Protein AF-A0A524RU72-F1 (afdb_monomer)

Organism: NCBI:txid2507554

Foldseek 3Di:
DPPPPPPPPQPLVDPVNCQVVAQVVCVVVVHPDRRDDDPPDAQWDWDDDDPDDVCVVVCVVPTFTAGNNDTDDPDD

Sequence (76 aa):
MRFAVPVTHLHPWEPSGLLPFTTAPARLMGLAWDGVLRPGAPADGLLLEASGWTELLGCTPPPRVLRHGAWIGPAT

Mean predicted aligned error: 7.63 Å

Structure (mmCIF, N/CA/C/O backbone):
data_AF-A0A524RU72-F1
#
_entry.id   AF-A0A524RU72-F1
#
loop_
_atom_site.group_PDB
_atom_site.id
_atom_site.type_symbol
_atom_site.label_atom_id
_atom_site.label_alt_id
_atom_site.label_comp_id
_atom_site.label_asym_id
_atom_site.label_entity_id
_atom_site.label_seq_id
_atom_site.pdbx_PDB_ins_code
_atom_site.Cartn_x
_atom_site.Cartn_y
_atom_site.Cartn_z
_atom_site.occupancy
_atom_site.B_iso_or_equiv
_atom_site.auth_seq_id
_atom_site.auth_comp_id
_atom_site.auth_asym_id
_atom_site.auth_atom_id
_atom_site.pdbx_PDB_model_num
ATOM 1 N N . MET A 1 1 ? -3.547 3.307 -23.351 1.00 31.50 1 MET A N 1
ATOM 2 C CA . MET A 1 1 ? -2.769 4.534 -23.074 1.00 31.50 1 MET A CA 1
ATOM 3 C C . MET A 1 1 ? -1.959 4.299 -21.810 1.00 31.50 1 MET A C 1
ATOM 5 O O . MET A 1 1 ? -2.549 4.131 -20.753 1.00 31.50 1 MET A O 1
ATOM 9 N N . ARG A 1 2 ? -0.631 4.193 -21.918 1.00 43.75 2 ARG A N 1
ATOM 10 C CA . ARG A 1 2 ? 0.268 4.172 -20.757 1.00 43.75 2 ARG A CA 1
ATOM 11 C C . ARG A 1 2 ? 0.519 5.631 -20.409 1.00 43.75 2 ARG A C 1
ATOM 13 O O . ARG A 1 2 ? 1.166 6.322 -21.189 1.00 43.75 2 ARG A O 1
ATOM 20 N N . PHE A 1 3 ? -0.043 6.111 -19.302 1.00 42.94 3 PHE A N 1
ATOM 21 C CA . PHE A 1 3 ? 0.353 7.398 -18.738 1.00 42.94 3 PHE A CA 1
ATOM 22 C C . PHE A 1 3 ? 1.806 7.251 -18.285 1.00 42.94 3 PHE A C 1
ATOM 24 O O . PHE A 1 3 ? 2.091 6.819 -17.173 1.00 42.94 3 PHE A O 1
ATOM 31 N N . ALA A 1 4 ? 2.740 7.506 -19.196 1.00 50.28 4 ALA A N 1
ATOM 32 C CA . ALA A 1 4 ? 4.127 7.693 -18.839 1.00 50.28 4 ALA A CA 1
ATOM 33 C C . ALA A 1 4 ? 4.198 9.069 -18.177 1.00 50.28 4 ALA A C 1
ATOM 35 O O . ALA A 1 4 ? 4.304 10.088 -18.856 1.00 50.28 4 ALA A O 1
ATOM 36 N N . VAL A 1 5 ? 4.098 9.101 -16.845 1.00 56.69 5 VAL A N 1
ATOM 37 C CA . VAL A 1 5 ? 4.740 10.183 -16.096 1.00 56.69 5 VAL A CA 1
ATOM 38 C C . VAL A 1 5 ? 6.180 10.207 -16.610 1.00 56.69 5 VAL A C 1
ATOM 40 O O . VAL A 1 5 ? 6.792 9.133 -16.661 1.00 56.69 5 VAL A O 1
ATOM 43 N N . PRO A 1 6 ? 6.714 11.350 -17.068 1.00 52.09 6 PRO A N 1
ATOM 44 C CA . PRO A 1 6 ? 8.113 11.415 -17.442 1.00 52.09 6 PRO A CA 1
ATOM 45 C C . PRO A 1 6 ? 8.919 10.865 -16.262 1.00 52.09 6 PRO A C 1
ATOM 47 O O . PRO A 1 6 ? 8.847 11.408 -15.160 1.00 52.09 6 PRO A O 1
ATOM 50 N N . VAL A 1 7 ? 9.639 9.755 -16.469 1.00 55.44 7 VAL A N 1
ATOM 51 C CA . VAL A 1 7 ? 10.567 9.126 -15.500 1.00 55.44 7 VAL A CA 1
ATOM 52 C C . VAL A 1 7 ? 11.810 10.011 -15.357 1.00 55.44 7 VAL A C 1
ATOM 54 O O . VAL A 1 7 ? 12.955 9.585 -15.390 1.00 55.44 7 VAL A O 1
ATOM 57 N N . THR A 1 8 ? 11.600 11.310 -15.288 1.00 56.25 8 THR A N 1
ATOM 58 C CA . THR A 1 8 ? 12.637 12.313 -15.232 1.00 56.25 8 THR A CA 1
ATOM 59 C C . THR A 1 8 ? 12.391 13.038 -13.923 1.00 56.25 8 THR A C 1
ATOM 61 O O . THR A 1 8 ? 11.424 13.784 -13.802 1.00 56.25 8 THR A O 1
ATOM 64 N N . HIS A 1 9 ? 13.273 12.781 -12.954 1.00 57.94 9 HIS A N 1
ATOM 65 C CA . HIS A 1 9 ? 13.461 13.497 -11.681 1.00 57.94 9 HIS A CA 1
ATOM 66 C C . HIS A 1 9 ? 12.691 13.033 -10.438 1.00 57.94 9 HIS A C 1
ATOM 68 O O . HIS A 1 9 ? 12.916 13.591 -9.369 1.00 57.94 9 HIS A O 1
ATOM 74 N N . LEU A 1 10 ? 11.851 12.000 -10.505 1.00 58.50 10 LEU A N 1
ATOM 75 C CA . LEU A 1 10 ? 11.389 11.355 -9.273 1.00 58.50 10 LEU A CA 1
ATOM 76 C C . LEU A 1 10 ? 12.454 10.356 -8.844 1.00 58.50 10 LEU A C 1
ATOM 78 O O . LEU A 1 10 ? 12.644 9.343 -9.508 1.00 58.50 10 LEU A O 1
ATOM 82 N N . HIS A 1 11 ? 13.157 10.662 -7.759 1.00 67.44 11 HIS A N 1
ATOM 83 C CA . HIS A 1 11 ? 13.985 9.709 -7.035 1.00 67.44 11 HIS A CA 1
ATOM 84 C C . HIS A 1 11 ? 13.048 8.897 -6.146 1.00 67.44 11 HIS A C 1
ATOM 86 O O . HIS A 1 11 ? 12.731 9.337 -5.044 1.00 67.44 11 HIS A O 1
ATOM 92 N N . PRO A 1 12 ? 12.522 7.743 -6.592 1.00 61.38 12 PRO A N 1
ATOM 93 C CA . PRO A 1 12 ? 11.421 7.114 -5.886 1.00 61.38 12 PRO A CA 1
ATOM 94 C C . PRO A 1 12 ? 11.890 6.519 -4.541 1.00 61.38 12 PRO A C 1
ATOM 96 O O . PRO A 1 12 ? 11.083 6.261 -3.654 1.00 61.38 12 PRO A O 1
ATOM 99 N N . TRP A 1 13 ? 13.215 6.363 -4.386 1.00 67.69 13 TRP A N 1
ATOM 100 C CA . TRP A 1 13 ? 13.919 6.004 -3.152 1.00 67.69 13 TRP A CA 1
ATOM 101 C C . TRP A 1 13 ? 13.955 7.118 -2.098 1.00 67.69 13 TRP A C 1
ATOM 103 O O . TRP A 1 13 ? 14.337 6.854 -0.961 1.00 67.69 13 TRP A O 1
ATOM 113 N N . GLU A 1 14 ? 13.576 8.347 -2.444 1.00 73.88 14 GLU A N 1
ATOM 114 C CA . GLU A 1 14 ? 13.357 9.412 -1.470 1.00 73.88 14 GLU A CA 1
ATOM 115 C C . GLU A 1 14 ? 11.920 9.350 -0.928 1.00 73.88 14 GLU A C 1
ATOM 117 O O . GLU A 1 14 ? 11.009 8.930 -1.644 1.00 73.88 14 GLU A O 1
ATOM 122 N N . PRO A 1 15 ? 11.660 9.822 0.306 1.00 64.88 15 PRO A N 1
ATOM 123 C CA . PRO A 1 15 ? 10.316 9.800 0.892 1.00 64.88 15 PRO A CA 1
ATOM 124 C C . PRO A 1 15 ? 9.227 10.456 0.022 1.00 64.88 15 PRO A C 1
ATOM 126 O O . PRO A 1 15 ? 8.070 10.042 0.048 1.00 64.88 15 PRO A O 1
ATOM 129 N N . SER A 1 16 ? 9.586 11.470 -0.771 1.00 73.69 16 SER A N 1
ATOM 130 C CA . SER A 1 16 ? 8.693 12.169 -1.707 1.00 73.69 16 SER A CA 1
ATOM 131 C C . SER A 1 16 ? 8.417 11.384 -2.990 1.00 73.69 16 SER A C 1
ATOM 133 O O . SER A 1 16 ? 7.428 11.632 -3.680 1.00 73.69 16 SER A O 1
ATOM 135 N N . GLY A 1 17 ? 9.279 10.432 -3.317 1.00 78.44 17 GLY A N 1
ATOM 136 C CA . GLY A 1 17 ? 9.291 9.748 -4.592 1.00 78.44 17 GLY A CA 1
ATOM 137 C C . GLY A 1 17 ? 8.178 8.709 -4.767 1.00 78.44 17 GLY A C 1
ATOM 138 O O . GLY A 1 17 ? 7.798 8.408 -5.898 1.00 78.44 17 GLY A O 1
ATOM 139 N N . LEU A 1 18 ? 7.591 8.229 -3.665 1.00 81.69 18 LEU A N 1
ATOM 140 C CA . LEU A 1 18 ? 6.400 7.368 -3.669 1.00 81.69 18 LEU A CA 1
ATOM 141 C C . LEU A 1 18 ? 5.072 8.137 -3.681 1.00 81.69 18 LEU A C 1
ATOM 143 O O . LEU A 1 18 ? 4.049 7.564 -4.060 1.00 81.69 18 LEU A O 1
ATOM 147 N N . LEU A 1 19 ? 5.070 9.430 -3.329 1.00 87.44 19 LEU A N 1
ATOM 148 C CA . LEU A 1 19 ? 3.853 10.254 -3.287 1.00 87.44 19 LEU A CA 1
ATOM 149 C C . LEU A 1 19 ? 3.007 10.178 -4.572 1.00 87.44 19 LEU A C 1
ATOM 151 O O . LEU A 1 19 ? 1.784 10.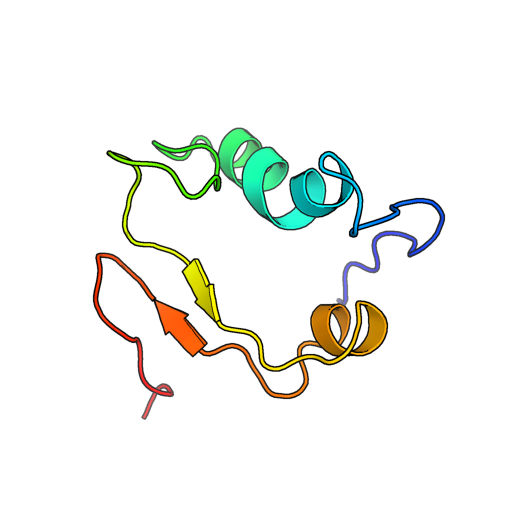109 -4.442 1.00 87.44 19 LEU A O 1
ATOM 155 N N . PRO A 1 20 ? 3.585 10.156 -5.794 1.00 86.12 20 PRO A N 1
ATOM 156 C CA . PRO A 1 20 ? 2.805 10.068 -7.030 1.00 86.12 20 PRO A CA 1
ATOM 157 C C . PRO A 1 20 ? 2.031 8.754 -7.188 1.00 86.12 20 PRO A C 1
ATOM 159 O O . PRO A 1 20 ? 1.062 8.709 -7.941 1.00 86.12 20 PRO A O 1
ATOM 162 N N . PHE A 1 21 ? 2.441 7.696 -6.484 1.00 84.31 21 PHE A N 1
ATOM 163 C CA . PHE A 1 21 ? 1.861 6.357 -6.590 1.00 84.31 21 PHE A CA 1
ATOM 164 C C . PHE A 1 21 ? 0.920 6.019 -5.428 1.00 84.31 21 PHE A C 1
ATOM 166 O O . PHE A 1 21 ? 0.099 5.115 -5.561 1.00 84.31 21 PHE A O 1
ATOM 173 N N . THR A 1 22 ? 1.008 6.743 -4.307 1.00 89.50 22 THR A N 1
ATOM 174 C CA . THR A 1 22 ? 0.205 6.478 -3.104 1.00 89.50 22 THR A CA 1
ATOM 175 C C . THR A 1 22 ? -0.605 7.699 -2.666 1.00 89.50 22 THR A C 1
ATOM 177 O O . THR A 1 22 ? -1.823 7.743 -2.842 1.00 89.50 22 THR A O 1
ATOM 180 N N . THR A 1 23 ? 0.050 8.730 -2.135 1.00 91.75 23 THR A N 1
ATOM 181 C CA . THR A 1 23 ? -0.618 9.854 -1.465 1.00 91.75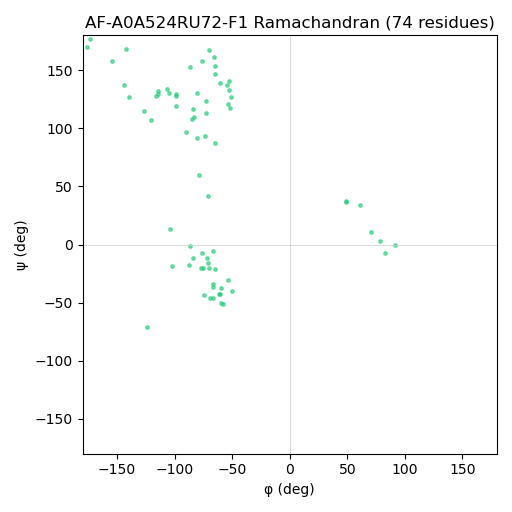 23 THR A CA 1
ATOM 182 C C . THR A 1 23 ? -1.317 10.821 -2.406 1.00 91.75 23 THR A C 1
ATOM 184 O O . THR A 1 23 ? -2.439 11.244 -2.123 1.00 91.75 23 THR A O 1
ATOM 187 N N . ALA A 1 24 ? -0.688 11.189 -3.521 1.00 91.75 24 ALA A N 1
ATOM 188 C CA . ALA A 1 24 ? -1.295 12.077 -4.505 1.00 91.75 24 ALA A CA 1
ATOM 189 C C . ALA A 1 24 ? -2.603 11.500 -5.086 1.00 91.75 24 ALA A C 1
ATOM 191 O O . ALA A 1 24 ? -3.614 12.205 -5.025 1.00 91.75 24 ALA A O 1
ATOM 192 N N . PRO A 1 25 ? -2.656 10.240 -5.572 1.00 90.62 25 PRO A N 1
ATOM 193 C CA . PRO A 1 25 ? -3.907 9.672 -6.068 1.00 90.62 25 PRO A CA 1
ATOM 194 C C . PRO A 1 25 ? -4.943 9.468 -4.957 1.00 90.62 25 PRO A C 1
ATOM 196 O O . PRO A 1 25 ? -6.121 9.730 -5.189 1.00 90.62 25 PRO A O 1
ATOM 199 N N . ALA A 1 26 ? -4.539 9.079 -3.742 1.00 92.75 26 ALA A N 1
ATOM 200 C CA . ALA A 1 26 ? -5.471 8.932 -2.624 1.00 92.75 26 ALA A CA 1
ATOM 201 C C . ALA A 1 26 ? -6.183 10.253 -2.282 1.00 92.75 26 ALA A C 1
ATOM 203 O O . ALA A 1 26 ? -7.404 10.278 -2.114 1.00 92.75 26 ALA A O 1
ATOM 204 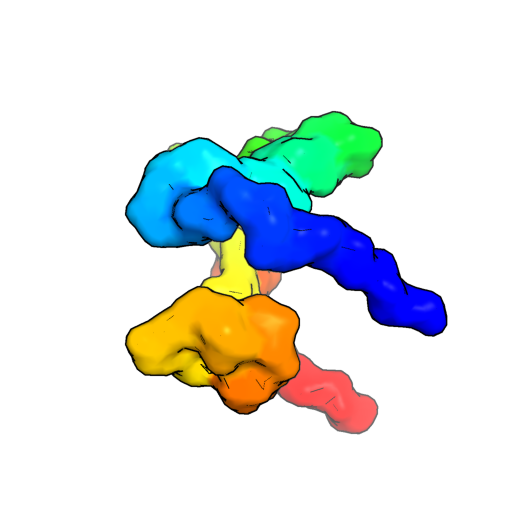N N . ARG A 1 27 ? -5.437 11.367 -2.270 1.00 92.75 27 ARG A N 1
ATOM 205 C CA . ARG A 1 27 ? -5.993 12.717 -2.088 1.00 92.75 27 ARG A CA 1
ATOM 206 C C . ARG A 1 27 ? -6.873 13.143 -3.258 1.00 92.75 27 ARG A C 1
ATOM 208 O O . ARG A 1 27 ? -7.963 13.652 -3.027 1.00 92.75 27 ARG A O 1
ATOM 215 N N . LEU A 1 28 ? -6.418 12.922 -4.493 1.00 94.62 28 LEU A N 1
ATOM 216 C CA . LEU A 1 28 ? -7.169 13.275 -5.702 1.00 94.62 28 LEU A CA 1
ATOM 217 C C . LEU A 1 28 ? -8.529 12.565 -5.762 1.00 94.62 28 LEU A C 1
ATOM 219 O O . LEU A 1 28 ? -9.511 13.156 -6.196 1.00 94.62 28 LEU A O 1
ATOM 223 N N . MET A 1 29 ? -8.587 11.312 -5.305 1.00 93.62 29 MET A N 1
ATOM 224 C CA . MET A 1 29 ? -9.811 10.506 -5.268 1.00 93.62 29 MET A CA 1
ATOM 225 C C . MET A 1 29 ? -10.649 10.708 -3.996 1.00 93.62 29 MET A C 1
ATOM 227 O O . MET A 1 29 ? -11.696 10.080 -3.866 1.00 93.62 29 MET A O 1
ATOM 231 N N . GLY A 1 30 ? -10.207 11.542 -3.049 1.00 93.25 30 GLY A N 1
ATOM 232 C CA . GLY A 1 30 ? -10.913 11.753 -1.783 1.00 93.25 30 GLY A CA 1
ATOM 233 C C . GLY A 1 30 ? -11.045 10.483 -0.934 1.00 93.25 30 GLY A C 1
ATOM 234 O O . GLY A 1 30 ? -12.067 10.291 -0.277 1.00 93.25 30 GLY A O 1
ATOM 235 N N . LEU A 1 31 ? -10.047 9.590 -0.969 1.00 90.88 31 LEU A N 1
ATOM 236 C CA . LEU A 1 31 ? -10.066 8.375 -0.156 1.00 90.88 31 LEU A CA 1
ATOM 237 C C . LEU A 1 31 ? -10.003 8.713 1.340 1.00 90.88 31 LEU A C 1
ATOM 239 O O . LEU A 1 31 ? -9.413 9.708 1.753 1.00 90.88 31 LEU A O 1
ATOM 243 N N . ALA A 1 32 ? -10.543 7.818 2.171 1.00 88.62 32 ALA A N 1
ATOM 244 C CA . ALA A 1 32 ? -10.516 7.951 3.630 1.00 88.62 32 ALA A CA 1
ATOM 245 C C . ALA A 1 32 ? -9.102 7.857 4.250 1.00 88.62 32 ALA A C 1
ATOM 247 O O . ALA A 1 32 ? -8.941 8.042 5.455 1.00 88.62 32 ALA A O 1
ATOM 248 N N . TRP A 1 33 ? -8.080 7.550 3.449 1.00 91.25 33 TRP A N 1
ATOM 249 C CA . TRP A 1 33 ? -6.689 7.432 3.875 1.00 91.25 33 TRP A CA 1
ATOM 250 C C . TRP A 1 33 ? -5.743 7.987 2.806 1.00 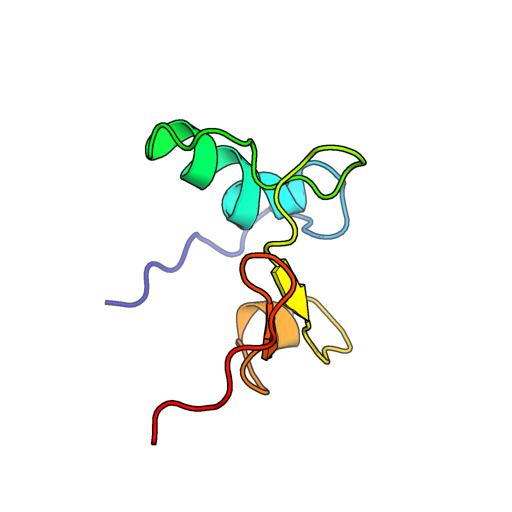91.25 33 TRP A C 1
ATOM 252 O O . TRP A 1 33 ? -6.153 8.265 1.683 1.00 91.25 33 TRP A O 1
ATOM 262 N N . ASP A 1 34 ? -4.473 8.159 3.160 1.00 91.31 34 ASP A N 1
ATOM 263 C CA . ASP A 1 34 ? -3.456 8.882 2.388 1.00 91.31 34 ASP A CA 1
ATOM 264 C C . ASP A 1 34 ? -2.457 7.966 1.661 1.00 91.31 34 ASP A C 1
ATOM 266 O O . ASP A 1 34 ? -1.417 8.433 1.193 1.00 91.31 34 ASP A O 1
ATOM 270 N N . GLY A 1 35 ? -2.745 6.665 1.569 1.00 90.56 35 GLY A N 1
ATOM 271 C CA . GLY A 1 35 ? -1.864 5.691 0.923 1.00 90.56 35 GLY A CA 1
ATOM 272 C C . GLY A 1 35 ? -0.569 5.394 1.693 1.00 90.56 35 GLY A C 1
ATOM 273 O O . GLY A 1 35 ? 0.328 4.766 1.132 1.00 90.56 35 GLY A O 1
ATOM 274 N N . VAL A 1 36 ? -0.437 5.850 2.946 1.00 90.62 36 VAL A N 1
ATOM 275 C CA . VAL A 1 36 ? 0.740 5.603 3.793 1.00 90.62 36 VAL A CA 1
ATOM 276 C C . VAL A 1 36 ? 0.469 4.455 4.761 1.00 90.62 36 VAL A C 1
ATOM 278 O O . VAL A 1 36 ? -0.519 4.454 5.496 1.00 90.62 36 VAL A O 1
ATOM 281 N N . LEU A 1 37 ? 1.388 3.488 4.805 1.00 90.25 37 LEU A N 1
ATOM 282 C CA . LEU A 1 37 ? 1.334 2.389 5.767 1.00 90.25 37 LEU A CA 1
ATOM 283 C C . LEU A 1 37 ? 1.694 2.897 7.167 1.00 90.25 37 LEU A C 1
ATOM 285 O O . LEU A 1 37 ? 2.830 3.285 7.433 1.00 90.25 37 LEU A O 1
ATOM 289 N N . ARG A 1 38 ? 0.713 2.888 8.071 1.00 91.25 38 ARG A N 1
ATOM 290 C CA . ARG A 1 38 ? 0.869 3.274 9.479 1.00 91.25 38 ARG A CA 1
ATOM 291 C C . ARG A 1 38 ? -0.186 2.591 10.354 1.00 91.25 38 ARG A C 1
ATOM 293 O O . ARG A 1 38 ? -1.245 2.226 9.840 1.00 91.25 38 ARG A O 1
ATOM 300 N N . PRO A 1 39 ? 0.041 2.456 11.673 1.00 93.69 39 PRO A N 1
ATOM 301 C CA . PRO A 1 39 ? -0.986 1.966 12.587 1.00 93.69 39 PRO A CA 1
ATOM 302 C C . PRO A 1 39 ? -2.297 2.756 12.453 1.00 93.69 39 PRO A C 1
ATOM 304 O O . PRO A 1 39 ? -2.292 3.988 12.406 1.00 93.69 39 PRO A O 1
ATOM 307 N N . GLY A 1 40 ? -3.416 2.033 12.367 1.00 91.62 40 GLY A N 1
ATOM 308 C CA . GLY A 1 40 ? -4.756 2.601 12.187 1.00 91.62 40 GLY A CA 1
ATOM 309 C C . GLY A 1 40 ? -5.142 2.944 10.742 1.00 91.62 40 GLY A C 1
ATOM 310 O O . GLY A 1 40 ? -6.302 3.274 10.508 1.00 91.62 40 GLY A O 1
ATOM 311 N N . ALA A 1 41 ? -4.224 2.856 9.772 1.00 92.31 41 ALA A N 1
ATOM 312 C CA . ALA A 1 41 ? -4.578 2.917 8.354 1.00 92.31 41 ALA A CA 1
ATOM 313 C C . ALA A 1 41 ? -5.203 1.586 7.881 1.00 92.31 41 ALA A C 1
ATOM 315 O O . ALA A 1 41 ? -4.970 0.545 8.507 1.00 92.31 41 ALA A O 1
ATOM 316 N N . PRO A 1 42 ? -5.978 1.589 6.779 1.00 92.88 42 PRO A N 1
ATOM 317 C CA . PRO A 1 42 ? -6.427 0.357 6.141 1.00 92.88 42 PRO A CA 1
ATOM 318 C C . PRO A 1 42 ? -5.252 -0.577 5.839 1.00 92.88 42 PRO A C 1
ATOM 320 O O . PRO A 1 42 ? -4.188 -0.134 5.408 1.00 92.88 42 PRO A O 1
ATOM 323 N N . ALA A 1 43 ? -5.459 -1.880 6.033 1.00 94.19 43 ALA A N 1
ATOM 324 C CA . ALA A 1 43 ? -4.498 -2.914 5.655 1.00 94.19 43 ALA A CA 1
ATOM 325 C C . ALA A 1 43 ? -4.569 -3.193 4.141 1.00 94.19 43 ALA A C 1
ATOM 327 O O . ALA A 1 43 ? -4.873 -4.309 3.714 1.00 94.19 43 ALA A O 1
ATOM 328 N N . ASP A 1 44 ? -4.318 -2.146 3.357 1.00 93.31 44 ASP A N 1
ATOM 329 C CA . ASP A 1 44 ? -4.333 -2.132 1.898 1.00 93.31 44 ASP A CA 1
ATOM 330 C C . ASP A 1 44 ? -2.911 -1.867 1.393 1.00 93.31 44 ASP A C 1
ATOM 332 O O . ASP A 1 44 ? -2.234 -0.953 1.866 1.00 93.31 44 ASP A O 1
ATOM 336 N N . GLY A 1 45 ? -2.434 -2.654 0.431 1.00 91.81 45 GLY A N 1
ATOM 337 C CA . GLY A 1 45 ? -1.072 -2.500 -0.067 1.00 91.81 45 GLY A CA 1
ATOM 338 C C . GLY A 1 45 ? -0.721 -3.411 -1.233 1.00 91.81 45 GLY A C 1
ATOM 339 O O . GLY A 1 45 ? -1.459 -4.329 -1.586 1.00 91.81 45 GLY A O 1
ATOM 340 N N . LEU A 1 46 ? 0.439 -3.143 -1.826 1.00 89.94 46 LEU A N 1
ATOM 341 C CA . LEU A 1 46 ? 1.046 -3.975 -2.857 1.00 89.94 46 LEU A CA 1
ATOM 342 C C . LEU A 1 46 ? 2.349 -4.554 -2.314 1.00 89.94 46 LEU A C 1
ATOM 344 O O . LEU A 1 46 ? 3.191 -3.812 -1.811 1.00 89.94 46 LEU A O 1
ATOM 348 N N . LEU A 1 47 ? 2.520 -5.866 -2.443 1.00 90.81 47 LEU A N 1
ATOM 349 C CA . LEU A 1 47 ? 3.806 -6.523 -2.253 1.00 90.81 47 LEU A CA 1
ATOM 350 C C . LEU A 1 47 ? 4.428 -6.755 -3.630 1.00 90.81 47 LEU A C 1
ATOM 352 O O . LEU A 1 47 ? 3.840 -7.427 -4.481 1.00 90.81 47 LEU A O 1
ATOM 356 N N . LEU A 1 48 ? 5.599 -6.163 -3.834 1.00 87.75 48 LEU A N 1
ATOM 357 C CA . LEU A 1 48 ? 6.352 -6.187 -5.082 1.00 87.75 48 LEU A CA 1
ATOM 358 C C . LEU A 1 48 ? 7.670 -6.920 -4.832 1.00 87.75 48 LEU A C 1
ATOM 360 O O . LEU A 1 48 ? 8.408 -6.555 -3.921 1.00 87.75 48 LEU A O 1
ATOM 364 N N . GLU A 1 49 ? 7.966 -7.916 -5.658 1.00 86.62 49 GLU A N 1
ATOM 365 C CA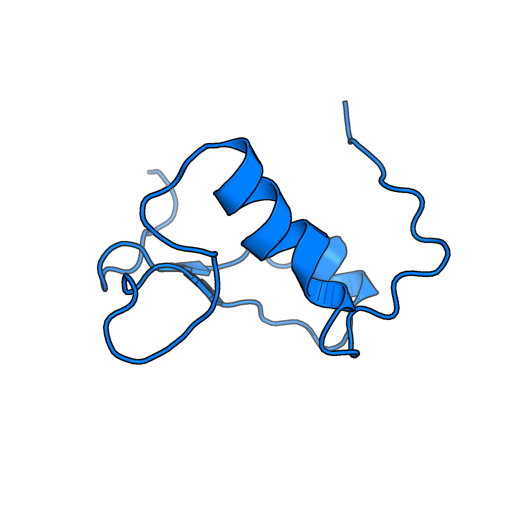 . GLU A 1 49 ? 9.291 -8.531 -5.727 1.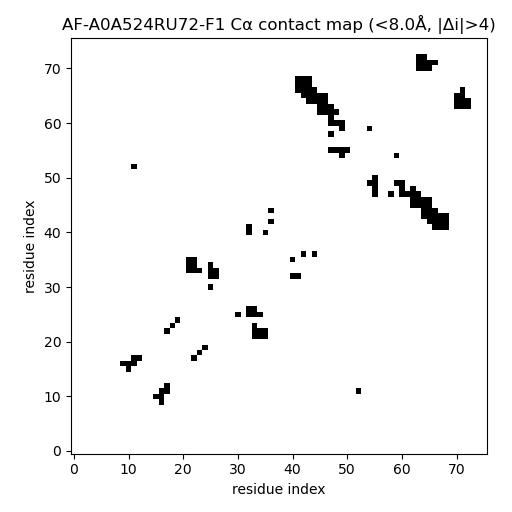00 86.62 49 GLU A CA 1
ATOM 366 C C . GLU A 1 49 ? 10.083 -7.753 -6.778 1.00 86.62 49 GLU A C 1
ATOM 368 O O . GLU A 1 49 ? 9.885 -7.960 -7.970 1.00 86.62 49 GLU A O 1
ATOM 373 N N . ALA A 1 50 ? 10.899 -6.790 -6.357 1.00 84.50 50 ALA A N 1
ATOM 374 C CA . ALA A 1 50 ? 11.709 -6.001 -7.277 1.00 84.50 50 ALA A CA 1
ATOM 375 C C . ALA A 1 50 ? 13.065 -5.665 -6.656 1.00 84.50 50 ALA A C 1
ATOM 377 O O . ALA A 1 50 ? 13.160 -5.267 -5.495 1.00 84.50 50 ALA A O 1
ATOM 378 N N . SER A 1 51 ? 14.114 -5.777 -7.462 1.00 83.38 51 SER A N 1
ATOM 379 C CA . SER A 1 51 ? 15.491 -5.419 -7.110 1.00 83.38 51 SER A CA 1
ATOM 380 C C . SER A 1 51 ? 15.792 -3.926 -7.292 1.00 83.38 51 SER A C 1
ATOM 382 O O . SER A 1 51 ? 16.820 -3.430 -6.830 1.00 83.38 51 SER A O 1
ATOM 384 N N . GLY A 1 52 ? 14.890 -3.186 -7.946 1.00 79.19 52 GLY A N 1
ATOM 385 C CA . GLY A 1 52 ? 15.032 -1.754 -8.175 1.00 79.19 52 GLY A CA 1
ATOM 386 C C . GLY A 1 52 ? 13.805 -1.100 -8.813 1.00 79.19 52 GLY A C 1
ATOM 387 O O . GLY A 1 52 ? 12.829 -1.750 -9.183 1.00 79.19 52 GLY A O 1
ATOM 388 N N . TRP A 1 53 ? 13.870 0.222 -8.974 1.00 77.81 53 TRP A N 1
ATOM 389 C CA . TRP A 1 53 ? 12.741 1.042 -9.429 1.00 77.81 53 TRP A CA 1
ATOM 390 C C . TRP A 1 53 ? 12.301 0.784 -10.861 1.00 77.81 53 TRP A C 1
ATOM 392 O O . TRP A 1 53 ? 11.112 0.858 -11.147 1.00 77.81 53 TRP A O 1
ATOM 402 N N . THR A 1 54 ? 13.230 0.460 -11.757 1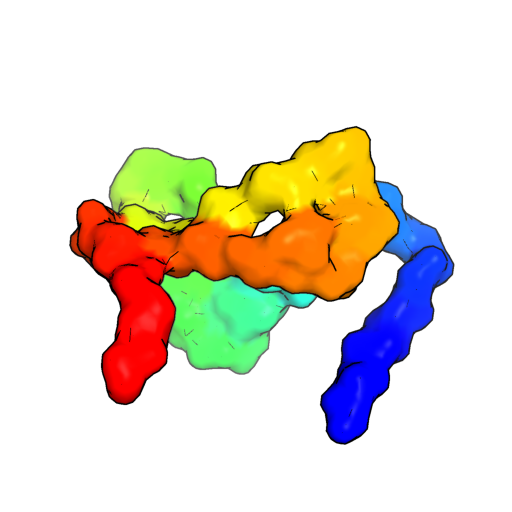.00 80.31 54 THR A N 1
ATOM 403 C CA . THR A 1 54 ? 12.893 0.109 -13.142 1.00 80.31 54 THR A CA 1
ATOM 404 C C . THR A 1 54 ? 12.012 -1.138 -13.197 1.00 80.31 54 THR A C 1
ATOM 406 O O . THR A 1 54 ? 11.028 -1.159 -13.930 1.00 80.31 54 THR A O 1
ATOM 409 N N . GLU A 1 55 ? 12.340 -2.152 -12.394 1.00 81.19 55 GLU A N 1
ATOM 410 C CA . GLU A 1 55 ? 11.576 -3.398 -12.287 1.00 81.19 55 GLU A CA 1
ATOM 411 C C . GLU A 1 55 ? 10.216 -3.153 -11.616 1.00 81.19 55 GLU A C 1
ATOM 413 O O . GLU A 1 55 ? 9.176 -3.529 -12.158 1.00 81.19 55 GLU A O 1
ATOM 418 N N . LEU A 1 56 ? 10.211 -2.397 -10.511 1.00 81.56 56 LEU A N 1
ATOM 419 C CA . LEU A 1 56 ? 9.001 -2.013 -9.782 1.00 81.56 56 LEU A CA 1
ATOM 420 C C . LEU A 1 56 ? 8.010 -1.240 -10.665 1.00 81.56 56 LEU A C 1
ATOM 422 O O . LEU A 1 56 ? 6.840 -1.608 -10.750 1.00 81.56 56 LEU 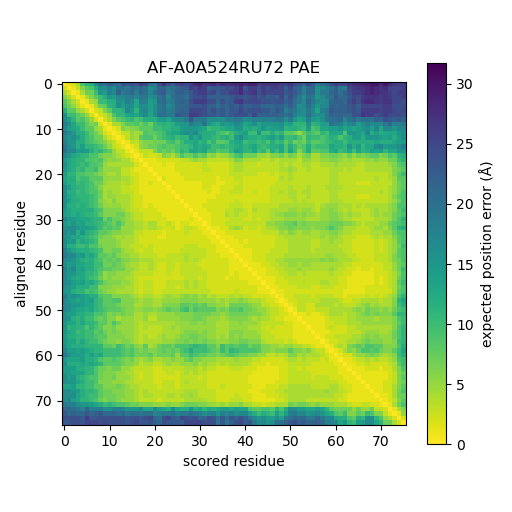A O 1
ATOM 426 N N . LEU A 1 57 ? 8.467 -0.187 -11.350 1.00 82.50 57 LEU A N 1
ATOM 427 C CA . LEU A 1 57 ? 7.635 0.626 -12.249 1.00 82.50 57 LEU A CA 1
ATOM 428 C C . LEU A 1 57 ? 7.239 -0.131 -13.524 1.00 82.50 57 LEU A C 1
ATOM 430 O O . LEU A 1 57 ? 6.276 0.243 -14.195 1.00 82.50 57 LEU A O 1
ATOM 434 N N . GLY A 1 58 ? 7.982 -1.185 -13.864 1.00 83.31 58 GLY A N 1
ATOM 435 C CA . GLY A 1 58 ? 7.630 -2.137 -14.910 1.00 83.31 58 GLY A CA 1
ATOM 436 C C . GLY A 1 58 ? 6.546 -3.135 -14.496 1.00 83.31 58 GLY A C 1
ATOM 437 O O . GLY A 1 58 ? 6.082 -3.881 -15.359 1.00 83.31 58 GLY A O 1
ATOM 438 N N . CYS A 1 59 ? 6.137 -3.165 -13.220 1.00 77.00 59 CYS A N 1
ATOM 439 C CA . CYS A 1 59 ? 5.153 -4.102 -12.662 1.00 77.00 59 CYS A CA 1
ATOM 440 C C . CYS A 1 59 ? 5.435 -5.566 -13.041 1.00 77.00 59 CYS A C 1
ATOM 442 O O . CYS A 1 59 ? 4.511 -6.325 -13.342 1.00 77.00 59 CYS A O 1
ATOM 444 N N . THR A 1 60 ? 6.714 -5.939 -13.098 1.00 77.81 60 THR A N 1
ATOM 445 C CA . THR A 1 60 ? 7.158 -7.270 -13.512 1.00 77.81 60 THR A CA 1
ATOM 446 C C . THR A 1 60 ? 8.076 -7.830 -12.430 1.00 77.81 60 THR A C 1
ATOM 448 O O . THR A 1 60 ? 9.146 -7.258 -12.248 1.00 77.81 60 THR A O 1
ATOM 451 N N . PRO A 1 61 ? 7.693 -8.918 -11.733 1.00 81.25 61 PRO A N 1
ATOM 452 C CA . PRO A 1 61 ? 6.404 -9.619 -11.801 1.00 81.25 61 PRO A CA 1
ATOM 453 C C . PRO A 1 61 ? 5.224 -8.764 -11.287 1.00 81.25 61 PRO A C 1
ATOM 455 O O . PRO A 1 61 ? 5.435 -7.774 -10.582 1.00 81.25 61 PRO A O 1
ATOM 458 N N . PRO A 1 62 ? 3.969 -9.120 -11.628 1.00 85.81 62 PRO A N 1
ATOM 459 C CA . PRO A 1 62 ? 2.804 -8.381 -11.156 1.00 85.81 62 PRO A CA 1
ATOM 460 C C . PRO A 1 62 ? 2.726 -8.391 -9.619 1.00 85.81 62 PRO A C 1
ATOM 462 O O . PRO A 1 62 ? 2.971 -9.430 -8.999 1.00 85.81 62 PRO A O 1
ATOM 465 N N . PRO A 1 63 ? 2.370 -7.256 -8.988 1.00 89.38 63 PRO A N 1
ATOM 466 C CA . PRO A 1 63 ? 2.302 -7.163 -7.537 1.00 89.38 63 PRO A CA 1
ATOM 467 C C . PRO A 1 63 ? 1.225 -8.071 -6.953 1.00 89.38 63 PRO A C 1
ATOM 469 O O . PRO A 1 63 ? 0.134 -8.220 -7.511 1.00 89.38 63 PRO A O 1
ATOM 472 N N . ARG A 1 64 ? 1.487 -8.591 -5.754 1.00 92.00 64 ARG A N 1
ATOM 473 C CA . ARG A 1 64 ? 0.450 -9.206 -4.922 1.00 92.00 64 ARG A CA 1
ATOM 474 C C . ARG A 1 64 ? -0.327 -8.107 -4.212 1.00 92.00 64 ARG A C 1
ATOM 476 O O . ARG A 1 64 ? 0.267 -7.231 -3.587 1.00 92.00 64 ARG A O 1
ATOM 483 N N . VAL A 1 65 ? -1.651 -8.171 -4.283 1.00 92.88 65 VAL A N 1
ATOM 484 C CA . VAL A 1 65 ? -2.533 -7.146 -3.715 1.00 92.88 65 VAL A CA 1
ATOM 485 C C . VAL A 1 65 ? -3.047 -7.601 -2.354 1.00 92.88 65 VAL A C 1
ATOM 487 O O . VAL A 1 65 ? -3.607 -8.690 -2.226 1.00 92.88 65 VAL A O 1
ATOM 490 N N . LEU A 1 66 ? -2.882 -6.754 -1.345 1.00 94.88 66 LEU A N 1
ATOM 491 C CA . LEU A 1 66 ? -3.512 -6.868 -0.036 1.00 94.88 66 LEU A CA 1
ATOM 492 C C . LEU A 1 66 ? -4.641 -5.837 0.042 1.00 94.88 66 LEU A C 1
ATOM 494 O O . LEU A 1 66 ? -4.422 -4.663 -0.257 1.00 94.88 66 LEU A O 1
ATOM 498 N N . ARG A 1 67 ? -5.837 -6.260 0.446 1.00 93.69 67 ARG A N 1
ATOM 499 C CA . ARG A 1 67 ? -6.978 -5.366 0.662 1.00 93.69 67 ARG A CA 1
ATOM 500 C C . ARG A 1 67 ? -7.734 -5.782 1.910 1.00 93.69 67 ARG A C 1
ATOM 502 O O . ARG A 1 67 ? -8.115 -6.943 2.038 1.00 93.69 67 ARG A O 1
ATOM 509 N N . HIS A 1 68 ? -7.946 -4.850 2.828 1.00 92.88 68 HIS A N 1
ATOM 510 C CA . HIS A 1 68 ? -8.559 -5.061 4.136 1.00 92.88 68 HIS A CA 1
ATOM 511 C C . HIS A 1 68 ? -7.951 -6.252 4.896 1.00 92.88 68 HIS A C 1
ATOM 513 O O . HIS A 1 68 ? -8.655 -7.002 5.56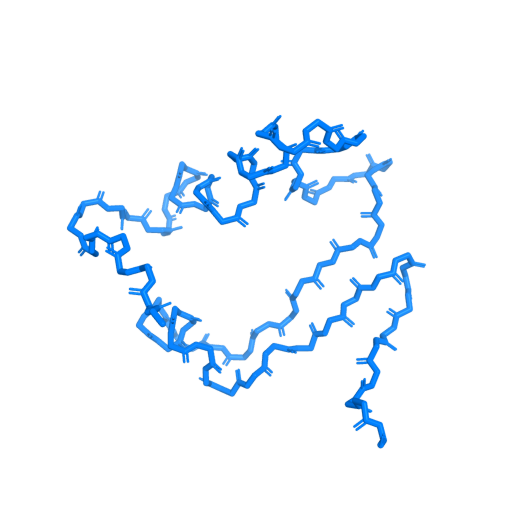5 1.00 92.88 68 HIS A O 1
ATOM 519 N N . GLY A 1 69 ? -6.634 -6.444 4.775 1.00 94.31 69 GLY A N 1
ATOM 520 C CA . GLY A 1 69 ? -5.914 -7.547 5.416 1.00 94.31 69 GLY A CA 1
ATOM 521 C C . GLY A 1 69 ? -6.055 -8.907 4.723 1.00 94.31 69 GLY A C 1
ATOM 522 O O . GLY A 1 69 ? -5.494 -9.885 5.212 1.00 94.31 69 GLY A O 1
ATOM 523 N N . ALA A 1 70 ? -6.745 -8.988 3.582 1.00 95.69 70 ALA A N 1
ATOM 524 C CA . ALA A 1 70 ? -6.872 -10.202 2.782 1.00 95.69 70 ALA A CA 1
ATOM 525 C C . ALA A 1 70 ? -6.032 -10.117 1.501 1.00 95.69 70 ALA A C 1
ATOM 527 O O . ALA A 1 70 ? -6.055 -9.114 0.784 1.00 95.69 70 ALA A O 1
ATOM 528 N N . TRP A 1 71 ? -5.293 -11.186 1.196 1.00 94.69 71 TRP A N 1
ATOM 529 C CA . TRP A 1 71 ? -4.597 -11.310 -0.083 1.00 94.69 71 TRP A CA 1
ATOM 530 C C . TRP A 1 71 ? -5.609 -11.579 -1.194 1.00 94.69 71 TRP A C 1
ATOM 532 O O . TRP A 1 71 ? -6.356 -12.555 -1.134 1.00 94.69 71 TRP A O 1
ATOM 542 N N . ILE A 1 72 ? -5.610 -10.732 -2.220 1.00 92.81 72 ILE A N 1
ATOM 543 C CA . ILE A 1 72 ? -6.408 -10.946 -3.423 1.00 92.81 72 ILE A CA 1
ATOM 544 C C . ILE A 1 72 ? -5.605 -11.871 -4.341 1.00 92.81 72 ILE A C 1
ATOM 546 O O . ILE A 1 72 ? -4.497 -11.537 -4.765 1.00 92.81 72 ILE A O 1
ATOM 550 N N . GLY A 1 73 ? -6.147 -13.061 -4.601 1.00 81.75 73 GLY A N 1
ATOM 551 C CA . GLY A 1 73 ? -5.599 -13.982 -5.594 1.00 81.75 73 GLY A CA 1
ATOM 552 C C . GLY A 1 73 ? -5.797 -13.461 -7.023 1.00 81.75 73 GLY A C 1
ATOM 553 O O . GLY A 1 73 ? -6.562 -12.518 -7.233 1.00 81.75 73 GLY A O 1
ATOM 554 N N . PRO A 1 74 ? -5.131 -14.060 -8.024 1.00 66.81 74 PRO A N 1
ATOM 555 C CA . PRO A 1 74 ? -5.435 -13.755 -9.416 1.00 66.81 74 PRO A CA 1
ATOM 556 C C . PRO A 1 74 ? -6.933 -13.972 -9.668 1.00 66.81 74 PRO A C 1
ATOM 558 O O . PRO A 1 74 ? -7.508 -14.945 -9.175 1.00 66.81 74 PRO A O 1
ATOM 561 N N . ALA A 1 75 ? -7.563 -13.044 -10.396 1.00 57.16 75 ALA A N 1
ATOM 562 C CA . ALA A 1 75 ? -8.931 -13.236 -10.864 1.00 57.16 75 ALA A CA 1
ATOM 563 C C . ALA A 1 75 ? -8.980 -14.573 -11.619 1.00 57.16 75 ALA A C 1
ATOM 565 O O . ALA A 1 75 ? -8.185 -14.780 -12.535 1.00 57.16 75 ALA A O 1
ATOM 566 N N . THR A 1 76 ? -9.824 -15.492 -11.147 1.00 45.31 76 THR A N 1
ATOM 567 C CA . THR A 1 76 ? -10.084 -16.766 -11.829 1.00 45.31 76 THR A CA 1
ATOM 568 C C . THR A 1 76 ? -10.804 -16.507 -13.143 1.00 45.31 76 THR A C 1
ATOM 570 O O . THR A 1 76 ? -11.654 -15.586 -13.161 1.00 45.31 76 THR A O 1
#

Secondary structure (DSSP, 8-state):
-------SS--TTSTTTTTTTTHHHHHHTT-SS-S---TTS-S-EEE---SSHHHHHTT-SPPEEEETTEEEPPP-

pLDDT: mean 80.69, std 15.38, range [31.5, 95.69]

Solvent-accessible surface area (backbone atoms only — not comparable to full-atom values): 4915 Å² total; per-residue (Å²): 134,81,85,72,69,74,92,70,84,70,55,54,91,41,90,71,33,45,32,78,81,26,30,51,52,22,57,75,69,67,48,98,54,54,65,64,95,50,94,91,47,78,48,57,50,73,53,69,73,55,97,45,66,71,37,51,77,62,48,50,62,73,57,47,40,33,49,81,71,38,75,57,70,80,86,126

Nearest PDB structures (foldseek):
  7b9f-assembly1_X  TM=4.731E-01  e=8.909E+00  Mycobacterium xenopi RIVM700367

Radius of gyration: 13.49 Å; Cα contacts (8 Å, |Δi|>4): 75; chains: 1; bounding box: 26×30×36 Å